Protein AF-A0A8I1KID4-F1 (afdb_monomer)

Nearest PDB structures (foldseek):
  8xxn-assembly1_3B  TM=3.787E-01  e=8.425E-01  Homo sapiens
  8cyk-assembly1_B  TM=3.637E-01  e=1.267E+00  synthetic construct
  8chv-assembly1_A  TM=2.958E-01  e=1.195E+00  Homo sapiens

Radius of gyration: 13.22 Å; Cα contacts (8 Å, |Δi|>4): 185; chains: 1; bounding box: 34×27×36 Å

pLDDT: mean 87.04, std 12.7, range [36.31, 97.94]

Mean predicted aligned error: 5.38 Å

Sequence (106 aa):
MTESLWSFTQQVIDEIKALGVQIPKIEKHEDIDPEGSDFLFGVVTPELILSEGDYMVIQHEQGLFSYEFGTRACFGGDPTYGGEPFFEPTQAKAKQLALAFSEFFT

Foldseek 3Di:
DDDDADPLVVLLVVLLVVVVQDQPDKDGFDPVDPFGKIWGFLDWPVVDPVTWGKTWIWTDDPQWIKIWIWTDDPDDDTDTDDIDPTDHRDSVVSNVSSVVSVVVND

Solvent-accessible surface area (backbone atoms only — not comparable to full-atom values): 6028 Å² total; per-residue (Å²): 134,84,83,62,61,56,76,56,57,52,48,22,52,52,38,23,48,73,72,71,53,77,68,82,44,76,47,62,34,53,95,90,41,88,61,39,46,33,34,43,23,56,42,70,46,88,92,42,96,84,51,29,32,36,30,41,37,41,34,40,57,98,87,26,32,30,38,33,31,34,38,42,56,95,67,82,69,62,58,68,50,79,65,48,79,68,42,73,89,40,73,72,50,23,46,50,51,21,48,51,51,47,70,74,63,108

Secondary structure (DSSP, 8-state):
------HHHHHHHHHHHHTT----EEEPPPTT-TTPPEEEES---TT-TT--EEEEEEEEETTEEEEEEEEE-SSS---EEEEEEEE---HHHHHHHHHHHHHHH-

Organism: NCBI:txid86102

Structure (mmCIF, N/CA/C/O backbone):
data_AF-A0A8I1KID4-F1
#
_entry.id   AF-A0A8I1KID4-F1
#
loop_
_atom_site.group_PDB
_atom_site.id
_atom_site.type_symbol
_atom_site.label_atom_id
_atom_site.label_alt_id
_atom_site.label_comp_id
_atom_site.label_asym_id
_atom_site.label_entity_id
_atom_site.label_seq_id
_atom_site.pdbx_PDB_ins_code
_atom_site.Cartn_x
_atom_site.Cartn_y
_atom_site.Cartn_z
_atom_site.occupancy
_atom_site.B_iso_or_equiv
_atom_site.auth_seq_id
_atom_site.auth_comp_id
_atom_site.auth_asym_id
_atom_site.auth_atom_id
_atom_site.pdbx_PDB_model_num
ATOM 1 N N . MET A 1 1 ? 18.147 13.530 6.709 1.00 36.31 1 MET A N 1
ATOM 2 C CA . MET A 1 1 ? 18.156 12.059 6.647 1.00 36.31 1 MET A CA 1
ATOM 3 C C . MET A 1 1 ? 16.835 11.694 6.013 1.00 36.31 1 MET A C 1
ATOM 5 O O . MET A 1 1 ? 15.807 11.891 6.641 1.00 36.31 1 MET A O 1
ATOM 9 N N . THR A 1 2 ? 16.859 11.454 4.706 1.00 41.34 2 THR A N 1
ATOM 10 C CA . THR A 1 2 ? 15.675 11.231 3.870 1.00 41.34 2 THR A CA 1
ATOM 11 C C . THR A 1 2 ? 15.079 9.884 4.225 1.00 41.34 2 THR A C 1
ATOM 13 O O . THR A 1 2 ? 15.691 8.862 3.966 1.00 41.34 2 THR A O 1
ATOM 16 N N . GLU A 1 3 ? 13.922 9.921 4.867 1.00 56.19 3 GLU A N 1
ATOM 17 C CA . GLU A 1 3 ? 13.105 8.763 5.197 1.00 56.19 3 GLU A CA 1
ATOM 18 C C . GLU A 1 3 ? 12.632 8.116 3.889 1.00 56.19 3 GLU A C 1
ATOM 20 O O . GLU A 1 3 ? 11.815 8.720 3.193 1.00 56.19 3 GLU A O 1
ATOM 25 N N . SER A 1 4 ? 13.168 6.964 3.485 1.00 74.94 4 SER A N 1
ATOM 26 C CA . SER A 1 4 ? 12.807 6.396 2.182 1.00 74.94 4 SER A CA 1
ATOM 27 C C . SER A 1 4 ? 11.722 5.345 2.326 1.00 74.94 4 SER A C 1
ATOM 29 O O . SER A 1 4 ? 11.986 4.233 2.747 1.00 74.94 4 SER A O 1
ATOM 31 N N . LEU A 1 5 ? 10.502 5.696 1.928 1.00 90.25 5 LEU A N 1
ATOM 32 C CA . LEU A 1 5 ? 9.614 4.719 1.303 1.00 90.25 5 LEU A CA 1
ATOM 33 C C . LEU A 1 5 ? 10.210 4.322 -0.046 1.00 90.25 5 LEU A C 1
ATOM 35 O O . LEU A 1 5 ? 10.969 5.097 -0.649 1.00 90.25 5 LEU A O 1
ATOM 39 N N . TRP A 1 6 ? 9.818 3.167 -0.572 1.00 92.12 6 TRP A N 1
ATOM 40 C CA . TRP A 1 6 ? 10.132 2.871 -1.959 1.00 92.12 6 TRP A CA 1
ATOM 41 C C . TRP A 1 6 ? 9.497 3.929 -2.866 1.00 92.12 6 TRP A C 1
ATOM 43 O O . TRP A 1 6 ? 8.373 4.393 -2.650 1.00 92.12 6 TRP A O 1
ATOM 53 N N . SER A 1 7 ? 10.212 4.311 -3.924 1.00 92.31 7 SER A N 1
ATOM 54 C CA . SER A 1 7 ? 9.727 5.313 -4.882 1.00 92.31 7 SER A CA 1
ATOM 55 C C . SER A 1 7 ? 8.395 4.908 -5.521 1.00 92.31 7 SER A C 1
ATOM 57 O O . SER A 1 7 ? 7.582 5.767 -5.864 1.00 92.31 7 SER A O 1
ATOM 59 N N . PHE A 1 8 ? 8.154 3.603 -5.662 1.00 95.00 8 PHE A N 1
ATOM 60 C CA . PHE A 1 8 ? 6.884 3.066 -6.122 1.00 95.00 8 PHE A CA 1
ATOM 61 C C . PHE A 1 8 ? 5.780 3.172 -5.059 1.00 95.00 8 PHE A C 1
ATOM 63 O O . PHE A 1 8 ? 4.684 3.628 -5.379 1.00 95.00 8 PHE A O 1
ATOM 70 N N . THR A 1 9 ? 6.072 2.866 -3.789 1.00 95.62 9 THR A N 1
ATOM 71 C CA . THR A 1 9 ? 5.132 3.065 -2.672 1.00 95.62 9 THR A CA 1
ATOM 72 C C . THR A 1 9 ? 4.637 4.509 -2.609 1.00 95.62 9 THR A C 1
ATOM 74 O O . THR A 1 9 ? 3.441 4.749 -2.450 1.00 95.62 9 THR A O 1
ATOM 77 N N . GLN A 1 10 ? 5.526 5.487 -2.816 1.00 95.44 10 GLN A N 1
ATOM 78 C CA . GLN A 1 10 ? 5.135 6.898 -2.849 1.00 95.44 10 GLN A CA 1
ATOM 79 C C . GLN A 1 10 ? 4.130 7.205 -3.972 1.00 95.44 10 GLN A C 1
ATOM 81 O O . GLN A 1 10 ? 3.154 7.914 -3.737 1.00 95.44 10 GLN A O 1
ATOM 86 N N . GLN A 1 11 ? 4.319 6.631 -5.165 1.00 96.50 11 GLN A N 1
ATOM 87 C CA . GLN A 1 11 ? 3.376 6.792 -6.280 1.00 96.50 11 GLN A CA 1
ATOM 88 C C . GLN A 1 11 ? 2.006 6.185 -5.959 1.00 96.50 11 GLN A C 1
ATOM 90 O O . GLN A 1 11 ? 0.982 6.786 -6.276 1.00 96.50 11 GLN A O 1
ATOM 95 N N . VAL A 1 12 ? 1.977 5.021 -5.303 1.00 97.19 12 VAL A N 1
ATOM 96 C CA . VAL A 1 12 ? 0.726 4.391 -4.850 1.00 97.19 12 VAL A CA 1
ATOM 97 C C . VAL A 1 12 ? 0.007 5.288 -3.840 1.00 97.19 12 VAL A C 1
ATOM 99 O O . VAL A 1 12 ? -1.187 5.534 -3.986 1.00 97.19 12 VAL A O 1
ATOM 102 N N . ILE A 1 13 ? 0.727 5.839 -2.856 1.00 96.62 13 ILE A N 1
ATOM 103 C CA . ILE A 1 13 ? 0.161 6.761 -1.857 1.00 96.62 13 ILE A CA 1
ATOM 104 C C . ILE A 1 13 ? -0.450 7.998 -2.521 1.00 96.62 13 ILE A C 1
ATOM 106 O O . ILE A 1 13 ? -1.528 8.441 -2.119 1.00 96.62 13 ILE A O 1
ATOM 110 N N . ASP A 1 14 ? 0.227 8.570 -3.514 1.00 96.44 14 ASP A N 1
ATOM 111 C CA . ASP A 1 14 ? -0.261 9.759 -4.213 1.00 96.44 14 ASP A CA 1
ATOM 112 C C . ASP A 1 14 ? -1.560 9.464 -4.983 1.00 96.44 14 ASP A C 1
ATOM 114 O O . ASP A 1 14 ? -2.493 10.269 -4.944 1.00 96.44 14 ASP A O 1
ATOM 118 N N . GLU A 1 15 ? -1.670 8.284 -5.601 1.00 97.94 15 GLU A N 1
ATOM 119 C CA . GLU A 1 15 ? -2.900 7.832 -6.263 1.00 97.94 15 GLU A CA 1
ATOM 120 C C . GLU A 1 15 ? -4.024 7.520 -5.253 1.00 97.94 15 GLU A C 1
ATOM 122 O O . GLU A 1 15 ? -5.166 7.919 -5.478 1.00 97.94 15 GLU A O 1
ATOM 127 N N . ILE A 1 16 ? -3.729 6.910 -4.094 1.00 96.81 16 ILE A N 1
ATOM 128 C CA . ILE A 1 16 ? -4.724 6.695 -3.017 1.00 96.81 16 ILE A CA 1
ATOM 129 C C . ILE A 1 16 ? -5.285 8.039 -2.531 1.00 96.81 16 ILE A C 1
ATOM 131 O O . ILE A 1 16 ? -6.499 8.212 -2.400 1.00 96.81 16 ILE A O 1
ATOM 135 N N . LYS A 1 17 ? -4.409 9.030 -2.322 1.00 95.19 17 LYS A N 1
ATOM 136 C CA . LYS A 1 17 ? -4.822 10.392 -1.951 1.00 95.19 17 LYS A CA 1
ATOM 137 C C . LYS A 1 17 ? -5.657 11.053 -3.044 1.00 95.19 17 LYS A C 1
ATOM 139 O O . LYS A 1 17 ? -6.608 11.763 -2.722 1.00 95.19 17 LYS A O 1
ATOM 144 N N . ALA A 1 18 ? -5.334 10.822 -4.317 1.00 96.44 18 ALA A N 1
ATOM 145 C CA . ALA A 1 18 ? -6.115 11.332 -5.442 1.00 96.44 18 ALA A CA 1
ATOM 146 C C . ALA A 1 18 ? -7.533 10.731 -5.501 1.00 96.44 18 ALA A C 1
ATOM 148 O O . ALA A 1 18 ? -8.457 11.408 -5.953 1.00 96.44 18 ALA A O 1
ATOM 149 N N . LEU A 1 19 ? -7.725 9.508 -4.989 1.00 95.56 19 LEU A N 1
ATOM 150 C CA . LEU A 1 19 ? -9.043 8.887 -4.801 1.00 95.56 19 LEU A CA 1
ATOM 151 C C . LEU A 1 19 ? -9.808 9.427 -3.578 1.00 95.56 19 LEU A C 1
ATOM 153 O O . LEU A 1 19 ? -10.973 9.087 -3.387 1.00 95.56 19 LEU A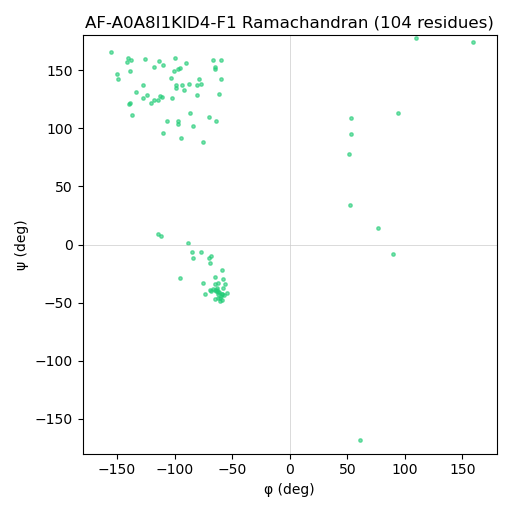 O 1
ATOM 157 N N . GLY A 1 20 ? -9.188 10.278 -2.755 1.00 94.50 20 GLY A N 1
ATOM 158 C CA . GLY A 1 20 ? -9.795 10.807 -1.532 1.00 94.50 20 GLY A CA 1
ATOM 159 C C . GLY A 1 20 ? -9.825 9.811 -0.370 1.00 94.50 20 GLY A C 1
ATOM 160 O O . GLY A 1 20 ? -10.526 10.049 0.612 1.00 94.50 20 GLY A O 1
ATOM 161 N N . VAL A 1 21 ? -9.068 8.715 -0.463 1.00 94.31 21 VAL A N 1
ATOM 162 C CA . VAL A 1 21 ? -8.969 7.695 0.586 1.00 94.31 21 VAL A CA 1
ATOM 163 C C . VAL A 1 21 ? -7.873 8.079 1.580 1.00 94.31 21 VAL A C 1
ATOM 165 O O . VAL A 1 21 ? -6.792 8.541 1.205 1.00 94.31 21 VAL A O 1
ATOM 168 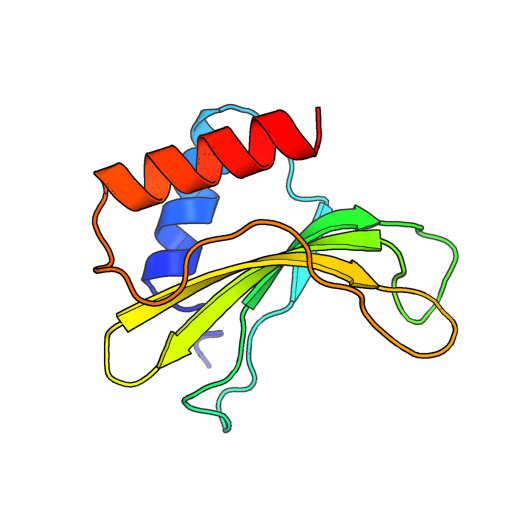N N . GLN A 1 22 ? -8.149 7.896 2.872 1.00 91.69 22 GLN A N 1
ATOM 169 C CA . GLN A 1 22 ? -7.188 8.160 3.938 1.00 91.69 22 GLN A CA 1
ATOM 170 C C . GLN A 1 22 ? -6.398 6.892 4.277 1.00 91.69 22 GLN A C 1
ATOM 172 O O . GLN A 1 22 ? -6.982 5.840 4.507 1.00 91.69 22 GLN A O 1
ATOM 177 N N . ILE A 1 23 ? -5.073 7.019 4.381 1.00 93.00 23 ILE A N 1
ATOM 178 C CA . ILE A 1 23 ? -4.195 5.972 4.918 1.00 93.00 23 ILE A CA 1
ATOM 179 C C . ILE A 1 23 ? -3.928 6.307 6.394 1.00 93.00 23 ILE A C 1
ATOM 181 O O . ILE A 1 23 ? -3.171 7.246 6.662 1.00 93.00 23 ILE A O 1
ATOM 185 N N . PRO A 1 24 ? -4.563 5.628 7.366 1.00 90.81 24 PRO A N 1
ATOM 186 C CA . PRO A 1 24 ? -4.410 5.943 8.788 1.00 90.81 24 PRO A CA 1
ATOM 187 C C . PRO A 1 24 ? -2.986 5.771 9.320 1.00 90.81 24 PRO A C 1
ATOM 189 O O . PRO A 1 24 ? -2.582 6.517 10.214 1.00 90.81 24 PRO A O 1
ATOM 192 N N . LYS A 1 25 ? -2.219 4.810 8.792 1.00 90.25 25 LYS A N 1
ATOM 193 C CA . LYS A 1 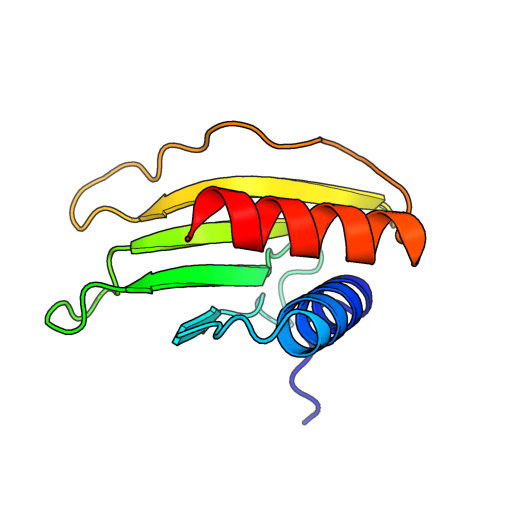25 ? -0.838 4.567 9.221 1.00 90.25 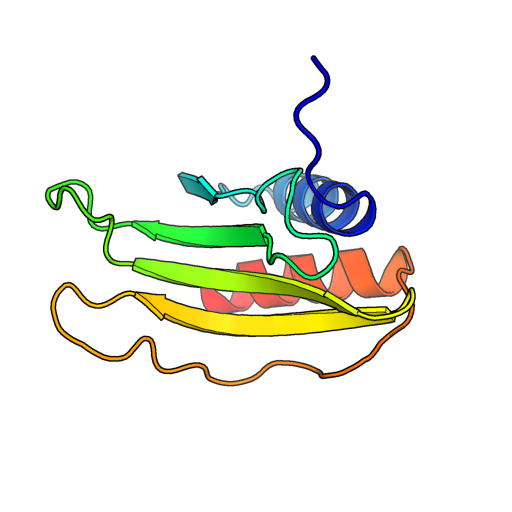25 LYS A CA 1
ATOM 194 C C . LYS A 1 25 ? 0.009 4.029 8.073 1.00 90.25 25 LYS A C 1
ATOM 196 O O . LYS A 1 25 ? -0.453 3.225 7.273 1.00 90.25 25 LYS A O 1
ATOM 201 N N . ILE A 1 26 ? 1.263 4.465 8.029 1.00 91.88 26 ILE A N 1
ATOM 202 C CA . ILE A 1 26 ? 2.286 3.950 7.119 1.00 91.88 26 ILE A CA 1
ATOM 203 C C . ILE A 1 26 ? 3.460 3.478 7.971 1.00 91.88 26 ILE A C 1
ATOM 205 O O . ILE A 1 26 ? 3.946 4.233 8.817 1.00 91.88 26 ILE A O 1
ATOM 209 N N . GLU A 1 27 ? 3.910 2.249 7.751 1.00 90.62 27 GLU A N 1
ATOM 210 C CA . GLU A 1 27 ? 5.186 1.757 8.268 1.00 90.62 27 GLU A CA 1
ATOM 211 C C . GLU A 1 27 ? 6.129 1.565 7.086 1.00 90.62 27 GLU A C 1
ATOM 213 O O . GLU A 1 27 ? 5.775 0.934 6.098 1.00 90.62 27 GLU A O 1
ATOM 218 N N . LYS A 1 28 ? 7.310 2.164 7.165 1.00 90.44 28 LYS A N 1
ATOM 219 C CA . LYS A 1 28 ? 8.334 2.076 6.123 1.00 90.44 28 LYS A CA 1
ATOM 220 C C . LYS A 1 28 ? 9.259 0.894 6.384 1.00 90.44 28 LYS A C 1
ATOM 222 O O . LYS A 1 28 ? 9.430 0.502 7.542 1.00 90.44 28 LYS A O 1
ATOM 227 N N . HIS A 1 29 ? 9.898 0.406 5.330 1.00 90.12 29 HIS A N 1
ATOM 228 C CA . HIS A 1 29 ? 11.038 -0.491 5.466 1.00 90.12 29 HIS A CA 1
ATOM 229 C C . HIS A 1 29 ? 12.193 0.162 6.247 1.00 90.12 29 HIS A C 1
ATOM 231 O O . HIS A 1 29 ? 12.281 1.389 6.375 1.00 90.12 29 HIS A O 1
ATOM 237 N N . GLU A 1 30 ? 13.082 -0.665 6.800 1.00 85.44 30 GLU A N 1
ATOM 238 C CA . GLU A 1 30 ? 14.303 -0.180 7.439 1.00 85.44 30 GLU A CA 1
ATOM 239 C C . GLU A 1 30 ? 15.373 0.124 6.382 1.00 85.44 30 GLU A C 1
ATOM 241 O O . GLU A 1 30 ? 15.609 -0.683 5.493 1.00 85.44 30 GLU A O 1
ATOM 246 N N . ASP A 1 31 ? 16.093 1.244 6.516 1.00 80.12 31 ASP A N 1
ATOM 247 C CA . ASP A 1 31 ? 17.145 1.645 5.559 1.00 80.12 31 ASP A CA 1
ATOM 248 C C . ASP A 1 31 ? 18.274 0.599 5.410 1.00 80.12 31 ASP A C 1
ATOM 250 O O . ASP A 1 31 ? 19.030 0.612 4.438 1.00 80.12 31 ASP A O 1
ATOM 254 N N . ILE A 1 32 ? 18.434 -0.275 6.409 1.00 80.94 32 ILE A N 1
ATOM 255 C CA . ILE A 1 32 ? 19.433 -1.351 6.420 1.00 80.94 32 ILE A CA 1
ATOM 256 C C . ILE A 1 32 ? 18.965 -2.610 5.685 1.00 80.94 32 ILE A C 1
ATOM 258 O O . ILE A 1 32 ? 19.784 -3.501 5.452 1.00 80.94 32 ILE A O 1
ATOM 262 N N . ASP A 1 33 ? 17.679 -2.683 5.345 1.00 79.69 33 ASP A N 1
ATOM 263 C CA . ASP A 1 33 ? 17.045 -3.827 4.710 1.00 79.69 33 ASP A CA 1
ATOM 264 C C . ASP A 1 33 ? 16.667 -3.485 3.256 1.00 79.69 33 ASP A C 1
ATOM 266 O O . ASP A 1 33 ? 15.617 -2.889 3.000 1.00 79.69 33 ASP A O 1
ATOM 270 N N . PRO A 1 34 ? 17.517 -3.845 2.275 1.00 75.00 34 PRO A N 1
ATOM 271 C CA . PRO A 1 34 ? 17.274 -3.547 0.864 1.00 75.00 34 PRO A CA 1
ATOM 272 C C . PRO A 1 34 ? 16.096 -4.333 0.261 1.00 75.00 34 PRO A C 1
ATOM 274 O O . PRO A 1 34 ? 15.699 -4.040 -0.869 1.00 75.00 34 PRO A O 1
ATOM 277 N N . GLU A 1 35 ? 15.566 -5.315 0.993 1.00 79.56 35 GLU A N 1
ATOM 278 C CA . GLU A 1 35 ? 14.399 -6.133 0.633 1.00 79.56 35 GLU A CA 1
ATOM 279 C C . GLU A 1 35 ? 13.223 -5.878 1.593 1.00 79.56 35 GLU A C 1
ATOM 281 O O . GLU A 1 35 ? 12.194 -6.559 1.557 1.00 79.56 35 GLU A O 1
ATOM 286 N N . GLY A 1 36 ? 13.356 -4.861 2.449 1.00 85.56 36 GLY A N 1
ATOM 287 C CA . GLY A 1 36 ? 12.348 -4.511 3.427 1.00 85.56 36 GLY A CA 1
ATOM 288 C C . GLY A 1 36 ? 11.050 -4.044 2.768 1.00 85.56 36 GLY A C 1
ATOM 289 O O . GLY A 1 36 ? 11.015 -3.514 1.653 1.00 85.56 36 GLY A O 1
ATOM 290 N N . SER A 1 37 ? 9.947 -4.250 3.479 1.00 91.56 37 SER A N 1
ATOM 291 C CA . SER A 1 37 ? 8.606 -3.961 2.973 1.00 91.56 37 SER A CA 1
ATOM 292 C C . SER A 1 37 ? 8.034 -2.671 3.557 1.00 91.56 37 SER A C 1
ATOM 294 O O . SER A 1 37 ? 8.216 -2.384 4.740 1.00 91.56 37 SER A O 1
ATOM 296 N N . ASP A 1 38 ? 7.291 -1.927 2.740 1.00 93.81 38 ASP A N 1
ATOM 297 C CA . ASP A 1 38 ? 6.455 -0.822 3.203 1.00 93.81 38 ASP A CA 1
ATOM 298 C C . ASP A 1 38 ? 5.031 -1.325 3.465 1.00 93.81 38 ASP A C 1
ATOM 300 O O . ASP A 1 38 ? 4.460 -2.051 2.654 1.00 93.81 38 ASP A O 1
ATOM 304 N N . PHE A 1 39 ? 4.421 -0.899 4.565 1.00 93.19 39 PHE A N 1
ATOM 305 C CA . PHE A 1 39 ? 3.061 -1.251 4.958 1.00 93.19 39 PHE A CA 1
ATOM 306 C C . PHE A 1 39 ? 2.178 -0.007 4.941 1.00 93.19 39 PHE A C 1
ATOM 308 O O . PHE A 1 39 ? 2.449 0.984 5.625 1.00 93.19 39 PHE A O 1
ATOM 315 N N . LEU A 1 40 ? 1.081 -0.073 4.195 1.00 94.25 40 LEU A N 1
ATOM 316 C CA . LEU A 1 40 ? 0.025 0.932 4.166 1.00 94.25 40 LEU A CA 1
ATOM 317 C C . LEU A 1 40 ? -1.185 0.354 4.903 1.00 94.25 40 LEU A C 1
ATOM 319 O O . LEU A 1 40 ? -1.863 -0.528 4.385 1.00 94.25 40 LEU A O 1
ATOM 323 N N . PHE A 1 41 ? -1.461 0.819 6.118 1.00 92.81 41 PHE A N 1
ATOM 324 C CA . PHE A 1 41 ? -2.611 0.352 6.893 1.00 92.81 41 PHE A CA 1
ATOM 325 C C . PHE A 1 41 ? -3.872 1.057 6.414 1.00 92.81 41 PHE A C 1
ATOM 327 O O . PHE A 1 41 ? -3.893 2.287 6.357 1.00 92.81 41 PHE A O 1
ATOM 334 N N . GLY A 1 42 ? -4.914 0.287 6.110 1.00 90.81 42 GLY A N 1
ATOM 335 C CA . GLY A 1 42 ? -6.253 0.803 5.826 1.00 90.81 42 GLY A CA 1
ATOM 336 C C . GLY A 1 42 ? -7.161 0.800 7.054 1.00 90.81 42 GLY A C 1
ATOM 337 O O . GLY A 1 42 ? -7.996 1.689 7.204 1.00 90.81 42 GLY A O 1
ATOM 338 N N . VAL A 1 43 ? -6.932 -0.127 7.987 1.00 88.00 43 VAL A N 1
ATOM 339 C CA . VAL A 1 43 ? -7.608 -0.184 9.291 1.00 88.00 43 VAL A CA 1
ATOM 340 C C . VAL A 1 43 ? -6.548 -0.267 10.380 1.00 88.00 43 VAL A C 1
ATOM 342 O O . VAL A 1 43 ? -5.571 -0.994 10.239 1.00 88.00 43 VAL A O 1
ATOM 345 N N . VAL A 1 44 ? -6.727 0.477 11.471 1.00 86.25 44 VAL A N 1
ATOM 346 C CA . VAL A 1 44 ? -5.855 0.409 12.652 1.00 86.25 44 VAL A CA 1
ATOM 347 C C . VAL A 1 44 ? -6.733 0.329 13.890 1.00 86.25 44 VAL A C 1
ATOM 349 O O . VAL A 1 44 ? -7.629 1.158 14.047 1.00 86.25 44 VAL A O 1
ATOM 352 N N . THR A 1 45 ? -6.451 -0.615 14.787 1.00 78.56 45 THR A N 1
ATOM 353 C CA . THR A 1 45 ? -7.054 -0.676 16.124 1.00 78.56 45 THR A CA 1
ATOM 354 C C . THR A 1 45 ? -6.260 0.249 17.057 1.00 78.56 45 THR A C 1
ATOM 356 O O . THR A 1 45 ? -5.168 -0.122 17.497 1.00 78.56 45 THR A O 1
ATOM 359 N N . PRO A 1 46 ? -6.754 1.465 17.378 1.00 59.66 46 PRO A N 1
ATOM 360 C CA . PRO A 1 46 ? -5.939 2.519 17.997 1.00 59.66 46 PRO A CA 1
ATOM 361 C C . PRO A 1 46 ? -5.516 2.221 19.442 1.00 59.66 46 PRO A C 1
ATOM 363 O O . PRO A 1 46 ? -4.632 2.883 19.978 1.00 59.66 46 PRO A O 1
ATOM 366 N N . GLU A 1 47 ? -6.161 1.250 20.089 1.00 62.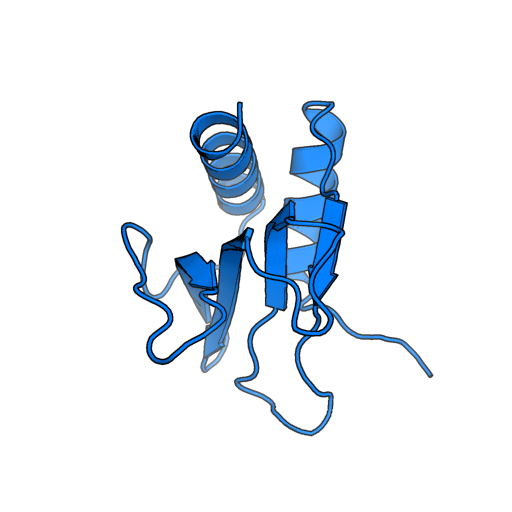72 47 GLU A N 1
ATOM 367 C CA . GLU A 1 47 ? -5.979 0.942 21.511 1.00 62.72 47 GLU A CA 1
ATOM 368 C C . GLU A 1 47 ? -4.789 0.007 21.791 1.00 62.72 47 GLU A C 1
ATOM 370 O O . GLU A 1 47 ? -4.445 -0.223 22.951 1.00 62.72 47 GLU A O 1
ATOM 375 N N . LEU A 1 48 ? -4.133 -0.527 20.751 1.00 60.00 48 LEU A N 1
ATOM 376 C CA . LEU A 1 48 ? -3.099 -1.552 20.896 1.00 60.00 48 LEU A CA 1
ATOM 377 C C . LEU A 1 48 ? -1.709 -1.047 20.501 1.00 60.00 48 LEU A C 1
ATOM 379 O O . LEU A 1 48 ? -1.479 -0.558 19.397 1.00 60.00 48 LEU A O 1
ATOM 383 N N . ILE A 1 49 ? -0.752 -1.248 21.413 1.00 56.69 49 ILE A N 1
ATOM 384 C CA . ILE A 1 49 ? 0.651 -0.803 21.307 1.00 56.69 49 ILE A CA 1
ATOM 385 C C . ILE A 1 49 ? 1.334 -1.332 20.034 1.00 56.69 49 ILE A C 1
ATOM 387 O O . ILE A 1 49 ? 2.154 -0.635 19.444 1.00 56.69 49 ILE A O 1
ATOM 391 N N . LEU A 1 50 ? 0.979 -2.542 19.591 1.00 61.28 50 LEU A N 1
ATOM 392 C CA . LEU A 1 50 ? 1.564 -3.188 18.411 1.00 61.28 50 LEU A CA 1
ATOM 393 C C . LEU A 1 50 ? 0.848 -2.844 17.097 1.00 61.28 50 LEU A C 1
ATOM 395 O O . LEU A 1 50 ? 1.276 -3.319 16.052 1.00 61.28 50 LEU A O 1
ATOM 399 N N . SER A 1 51 ? -0.188 -1.992 17.144 1.00 60.16 51 SER A N 1
ATOM 400 C CA . SER A 1 51 ? -1.007 -1.610 15.986 1.00 60.16 51 SER A CA 1
ATOM 401 C C . SER A 1 51 ? -1.527 -2.831 15.229 1.00 60.16 51 SER A C 1
ATOM 403 O O . SER A 1 51 ? -1.004 -3.203 14.182 1.00 60.16 51 SER A O 1
ATOM 405 N N . GLU A 1 52 ? -2.562 -3.462 15.777 1.00 79.31 52 GLU A N 1
ATOM 406 C CA . GLU A 1 52 ? -3.351 -4.395 14.979 1.00 79.31 52 GLU A CA 1
ATOM 407 C C . GLU A 1 52 ? -4.056 -3.653 13.854 1.00 79.31 52 GLU A C 1
ATOM 409 O O . GLU A 1 52 ? -4.429 -2.481 14.001 1.00 79.31 52 GLU A O 1
ATOM 414 N N . GLY A 1 53 ? -4.284 -4.357 12.757 1.00 87.62 53 GLY A N 1
ATOM 415 C CA . GLY A 1 53 ? -5.051 -3.805 11.663 1.00 87.62 53 GLY A CA 1
ATOM 416 C C . GLY A 1 53 ? -4.792 -4.495 10.346 1.00 87.62 53 GLY A C 1
ATOM 417 O O . GLY A 1 53 ? -3.913 -5.349 10.223 1.00 87.62 53 GLY A O 1
ATOM 418 N N . ASP A 1 54 ? -5.568 -4.075 9.364 1.00 91.56 54 ASP A N 1
ATOM 419 C CA . ASP A 1 54 ? -5.476 -4.578 8.010 1.00 91.56 54 ASP A CA 1
ATOM 420 C C . ASP A 1 54 ? -4.660 -3.602 7.161 1.00 91.56 54 ASP A C 1
ATOM 422 O O . ASP A 1 54 ? -4.829 -2.375 7.226 1.00 91.56 54 ASP A O 1
ATOM 426 N N . TYR A 1 55 ? -3.747 -4.157 6.376 1.00 93.50 55 TYR A N 1
ATOM 427 C CA . TYR A 1 55 ? -2.776 -3.403 5.602 1.00 93.50 55 TYR A CA 1
ATOM 428 C C . TYR A 1 55 ? -2.608 -3.970 4.198 1.00 93.50 55 TYR A C 1
ATOM 430 O O . TYR A 1 55 ? -2.892 -5.134 3.925 1.00 93.50 55 TYR A O 1
ATOM 438 N N . MET A 1 56 ? -2.099 -3.125 3.311 1.00 95.88 56 MET A N 1
ATOM 439 C CA . MET A 1 56 ? -1.454 -3.527 2.072 1.00 95.88 56 MET A CA 1
ATOM 440 C C . MET A 1 56 ? 0.055 -3.411 2.270 1.00 95.88 56 MET A C 1
ATOM 442 O O . MET A 1 56 ? 0.544 -2.353 2.666 1.00 95.88 56 MET A O 1
ATOM 446 N N . VAL A 1 57 ? 0.789 -4.483 2.006 1.00 94.81 57 VAL A N 1
ATOM 447 C CA . VAL A 1 57 ? 2.251 -4.492 2.020 1.00 94.81 57 VAL A CA 1
ATOM 448 C C . VAL A 1 57 ? 2.766 -4.368 0.591 1.00 94.81 57 VAL A C 1
ATOM 450 O O . VAL A 1 57 ? 2.210 -4.982 -0.316 1.00 94.81 57 VAL A O 1
ATOM 453 N N . ILE A 1 58 ? 3.799 -3.556 0.385 1.00 95.25 58 ILE A N 1
ATOM 454 C CA . ILE A 1 58 ? 4.528 -3.420 -0.876 1.00 95.25 58 ILE A CA 1
ATOM 455 C C . ILE A 1 58 ? 5.980 -3.792 -0.603 1.00 95.25 58 ILE A C 1
ATOM 457 O O . ILE A 1 58 ? 6.638 -3.172 0.235 1.00 95.25 58 ILE A O 1
ATOM 461 N N . GLN A 1 59 ? 6.480 -4.794 -1.316 1.00 93.69 59 GLN A N 1
ATOM 462 C CA . GLN A 1 59 ? 7.853 -5.276 -1.169 1.00 93.69 59 GLN A CA 1
ATOM 463 C C . GLN A 1 59 ? 8.642 -4.994 -2.438 1.00 93.69 59 GLN A C 1
ATOM 465 O O . GLN A 1 59 ? 8.065 -4.831 -3.516 1.00 93.69 59 GLN A O 1
ATOM 470 N N . HIS A 1 60 ? 9.961 -4.945 -2.300 1.00 91.81 60 HIS A N 1
ATOM 471 C CA . HIS A 1 60 ? 10.883 -4.735 -3.401 1.00 91.81 60 HIS A CA 1
ATOM 472 C C . HIS A 1 60 ? 11.938 -5.839 -3.402 1.00 91.81 60 HIS A C 1
ATOM 474 O O . HIS A 1 60 ? 12.634 -6.038 -2.410 1.00 91.81 60 HIS A O 1
ATOM 480 N N . GLU A 1 61 ? 12.088 -6.522 -4.533 1.00 90.25 61 GLU A N 1
ATOM 481 C CA . GLU A 1 61 ? 13.100 -7.556 -4.722 1.00 90.25 61 GLU A CA 1
ATOM 482 C C . GLU A 1 61 ? 13.700 -7.419 -6.125 1.00 90.25 61 GLU A C 1
ATOM 484 O O . GLU A 1 61 ? 13.000 -7.479 -7.136 1.00 90.25 61 GLU A O 1
ATOM 489 N N . GLN A 1 62 ? 15.019 -7.214 -6.195 1.00 87.56 62 GLN A N 1
ATOM 490 C CA . GLN A 1 62 ? 15.789 -7.176 -7.450 1.00 87.56 62 GLN A CA 1
ATOM 491 C C . GLN A 1 62 ? 15.239 -6.213 -8.530 1.00 87.56 62 GLN A C 1
ATOM 493 O O . GLN A 1 62 ? 15.366 -6.475 -9.726 1.00 87.56 62 GLN A O 1
ATOM 498 N N . GLY A 1 63 ? 14.662 -5.072 -8.131 1.00 86.31 63 GLY A N 1
ATOM 499 C CA . GLY A 1 63 ? 14.101 -4.069 -9.049 1.00 86.31 63 GLY A CA 1
ATOM 500 C C . GLY A 1 63 ? 12.624 -4.278 -9.391 1.00 86.31 63 GLY A C 1
ATOM 501 O O . GLY A 1 63 ? 12.016 -3.402 -10.007 1.00 86.31 63 GLY A O 1
ATOM 502 N N . LEU A 1 64 ? 12.045 -5.403 -8.972 1.00 93.75 64 LEU A N 1
ATOM 503 C CA . LEU A 1 64 ? 10.624 -5.703 -9.093 1.00 93.75 64 LEU A CA 1
ATOM 504 C C . LEU A 1 64 ? 9.915 -5.434 -7.771 1.00 93.75 64 LEU A C 1
ATOM 506 O O . LEU A 1 64 ? 10.533 -5.379 -6.707 1.00 93.75 64 LEU A O 1
ATOM 510 N N . PHE A 1 65 ? 8.600 -5.285 -7.856 1.00 95.44 65 PHE A N 1
ATOM 511 C CA . PHE A 1 65 ? 7.745 -5.083 -6.698 1.00 95.44 65 PHE A CA 1
ATOM 512 C C . PHE A 1 65 ? 6.744 -6.223 -6.552 1.00 95.44 65 PHE A C 1
ATOM 514 O O . PHE A 1 65 ? 6.357 -6.855 -7.533 1.00 95.44 65 PHE A O 1
ATOM 521 N N . SER A 1 66 ? 6.307 -6.472 -5.327 1.00 94.88 66 SER A N 1
ATOM 522 C CA . SER A 1 66 ? 5.142 -7.299 -5.019 1.00 94.88 66 SER A CA 1
ATOM 523 C C . SER A 1 66 ? 4.188 -6.502 -4.137 1.00 94.88 66 SER A C 1
ATOM 525 O O . SER A 1 66 ? 4.579 -5.509 -3.514 1.00 94.88 66 SER A O 1
ATOM 527 N N . TYR A 1 67 ? 2.925 -6.916 -4.096 1.00 95.94 67 TYR A N 1
ATOM 528 C CA . TYR A 1 67 ? 2.011 -6.454 -3.062 1.00 95.94 67 TYR A CA 1
ATOM 529 C C . TYR A 1 67 ? 1.151 -7.599 -2.561 1.00 95.94 67 TYR A C 1
ATOM 531 O O . TYR A 1 67 ? 0.799 -8.492 -3.332 1.00 95.94 67 TYR A O 1
ATOM 539 N N . GLU A 1 68 ? 0.773 -7.526 -1.294 1.00 95.94 68 GLU A N 1
ATOM 540 C CA . GLU A 1 68 ? -0.185 -8.428 -0.660 1.00 95.94 68 GLU A CA 1
ATOM 541 C C . GLU A 1 68 ? -1.054 -7.618 0.303 1.00 95.94 68 GLU A C 1
ATOM 543 O O . GLU A 1 68 ? -0.657 -6.542 0.759 1.00 95.94 68 GLU A O 1
ATOM 548 N N . PHE A 1 69 ? -2.243 -8.119 0.621 1.00 94.75 69 PHE A N 1
ATOM 549 C CA . PHE A 1 69 ? -2.976 -7.632 1.783 1.00 94.75 69 PHE A CA 1
ATOM 550 C C . PHE A 1 69 ? -2.715 -8.561 2.956 1.00 94.75 69 PHE A C 1
ATOM 552 O O . PHE A 1 69 ? -2.460 -9.750 2.773 1.00 94.75 69 PHE A O 1
ATOM 559 N N . GLY A 1 70 ? -2.777 -8.027 4.164 1.00 91.88 70 GLY A N 1
ATOM 560 C CA . GLY A 1 70 ? -2.592 -8.822 5.360 1.00 91.88 70 GLY A CA 1
ATOM 561 C C . GLY A 1 70 ? -3.266 -8.201 6.562 1.00 91.88 70 GLY A C 1
ATOM 562 O O . GLY A 1 70 ? -3.659 -7.033 6.557 1.00 91.88 70 GLY A O 1
ATOM 563 N N . THR A 1 71 ? -3.385 -9.012 7.602 1.00 89.6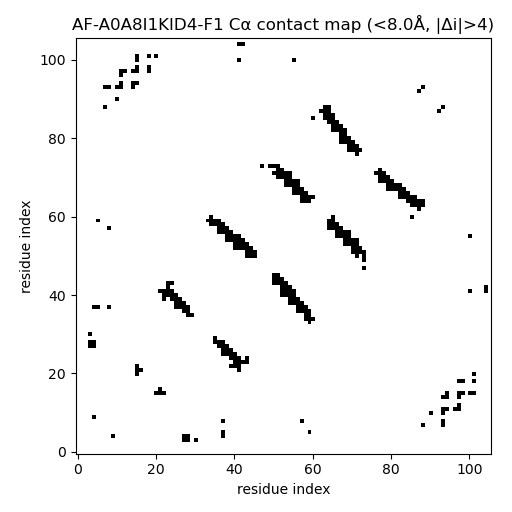2 71 THR A N 1
ATOM 564 C CA . THR A 1 71 ? -3.904 -8.588 8.899 1.00 89.62 71 THR A CA 1
ATOM 565 C C . THR A 1 71 ? -2.813 -8.780 9.934 1.00 89.62 71 THR A C 1
ATOM 567 O O . THR A 1 71 ? -2.309 -9.890 10.100 1.00 89.62 71 THR A O 1
ATOM 570 N N . ARG A 1 72 ? -2.460 -7.718 10.658 1.00 87.00 72 ARG A N 1
ATOM 571 C CA . ARG A 1 72 ? -1.584 -7.819 11.826 1.00 87.00 72 ARG A CA 1
ATOM 572 C C . ARG A 1 72 ? -2.420 -8.120 13.061 1.00 87.00 72 ARG A C 1
ATOM 574 O O . ARG A 1 72 ? -3.205 -7.273 13.490 1.00 87.00 72 ARG A O 1
ATOM 581 N N . ALA A 1 73 ? -2.241 -9.308 13.633 1.00 75.81 73 ALA A N 1
ATOM 582 C CA . ALA A 1 73 ? -2.905 -9.726 14.869 1.00 75.81 73 ALA A CA 1
ATOM 583 C C . ALA A 1 73 ? -2.010 -9.479 16.100 1.00 75.81 73 ALA A C 1
ATOM 585 O O . ALA A 1 73 ? -0.784 -9.548 16.014 1.00 75.81 73 ALA A O 1
ATOM 586 N N . CYS A 1 74 ? -2.593 -9.247 17.285 1.00 66.44 74 CYS A N 1
ATOM 587 C CA . CYS A 1 74 ? -1.820 -9.066 18.524 1.00 66.44 74 CYS A CA 1
ATOM 588 C C . CYS A 1 74 ? -1.152 -10.353 19.023 1.00 66.44 74 CYS A C 1
ATOM 590 O O . CYS A 1 74 ? -0.292 -10.289 19.905 1.00 66.44 74 CYS A O 1
ATOM 592 N N . PHE A 1 75 ? -1.511 -11.514 18.468 1.00 64.75 75 PHE A N 1
ATOM 593 C CA . PHE A 1 75 ? -0.873 -12.793 18.753 1.00 64.75 75 PHE A CA 1
ATOM 594 C C . PHE A 1 75 ? -0.649 -13.592 17.462 1.00 64.75 75 PHE A C 1
ATOM 596 O O . PHE A 1 75 ? -1.590 -14.094 16.869 1.00 64.75 75 PHE A O 1
ATOM 603 N N . GLY A 1 76 ? 0.625 -13.744 17.089 1.00 59.66 76 GLY A N 1
ATOM 604 C CA . GLY A 1 76 ? 1.160 -14.804 16.228 1.00 59.66 76 GLY A CA 1
ATOM 605 C C . GLY A 1 76 ? 0.504 -15.031 14.860 1.00 59.66 76 GLY A C 1
ATOM 606 O O . GLY A 1 76 ? -0.524 -15.693 14.762 1.00 59.66 76 GLY A O 1
ATOM 607 N N . GLY A 1 77 ? 1.238 -14.658 13.808 1.00 64.12 77 GLY A N 1
ATOM 608 C CA . GLY A 1 77 ? 0.909 -14.934 12.412 1.00 64.12 77 GLY A CA 1
ATOM 609 C C . GLY A 1 77 ? 0.157 -13.767 11.794 1.00 64.12 77 GLY A C 1
ATOM 610 O O . GLY A 1 77 ? -0.976 -13.503 12.175 1.00 64.12 77 GLY A O 1
ATOM 611 N N . ASP A 1 78 ? 0.793 -13.097 10.836 1.00 76.56 78 ASP A N 1
ATOM 612 C CA . ASP A 1 78 ? 0.141 -12.095 10.001 1.00 76.56 78 ASP A CA 1
ATOM 613 C C . ASP A 1 78 ? -0.312 -12.824 8.728 1.00 76.56 78 ASP A C 1
ATOM 615 O O . ASP A 1 78 ? 0.506 -13.015 7.822 1.00 76.56 78 ASP A O 1
ATOM 619 N N . PRO A 1 79 ? -1.548 -13.363 8.666 1.00 81.19 79 PRO A N 1
ATOM 620 C CA . PRO A 1 79 ? -2.015 -14.003 7.449 1.00 81.19 79 PRO A CA 1
ATOM 621 C C . PRO A 1 79 ? -2.035 -12.969 6.327 1.00 81.19 79 PRO A C 1
ATOM 623 O O . PRO A 1 79 ? -2.617 -11.892 6.482 1.00 81.19 79 PRO A O 1
ATOM 626 N N . THR A 1 80 ? -1.433 -13.321 5.195 1.00 85.00 80 THR A N 1
ATOM 627 C CA . THR A 1 80 ? -1.548 -12.552 3.961 1.00 85.00 80 THR A CA 1
ATOM 628 C C . THR A 1 80 ? -2.555 -13.207 3.024 1.00 85.00 80 THR A C 1
ATOM 630 O O . THR A 1 80 ? -2.793 -14.421 3.060 1.00 85.00 80 THR A O 1
ATOM 633 N N . TYR A 1 81 ? -3.229 -12.389 2.228 1.00 85.44 81 TYR A N 1
ATOM 634 C CA . TYR A 1 81 ? -4.257 -12.818 1.296 1.00 85.44 81 TYR A CA 1
ATOM 635 C C . TYR A 1 81 ? -4.315 -11.885 0.088 1.00 85.44 81 TYR A C 1
ATOM 637 O O . TYR A 1 81 ? -4.111 -10.674 0.176 1.00 85.44 81 TYR A O 1
ATOM 645 N N . GLY A 1 82 ? -4.634 -12.468 -1.069 1.00 87.50 82 GLY A N 1
ATOM 646 C CA . GLY A 1 82 ? -4.588 -11.743 -2.336 1.00 87.50 82 GLY A CA 1
ATOM 647 C C . GLY A 1 82 ? -3.183 -11.227 -2.652 1.00 87.50 82 GLY A C 1
ATOM 648 O O . GLY A 1 82 ? -2.209 -11.614 -2.016 1.00 87.50 82 GLY A O 1
ATOM 649 N N . GLY A 1 83 ? -3.089 -10.358 -3.653 1.00 90.31 83 GLY A N 1
ATOM 650 C CA . GLY A 1 83 ? -1.815 -9.788 -4.070 1.00 90.31 83 GLY A CA 1
ATOM 651 C C . GLY A 1 83 ? -1.312 -10.282 -5.416 1.00 90.31 83 GLY A C 1
ATOM 652 O O . GLY A 1 83 ? -1.928 -11.112 -6.091 1.00 90.31 83 GLY A O 1
ATOM 653 N N . GLU A 1 84 ? -0.179 -9.719 -5.811 1.00 93.62 84 GLU A N 1
ATOM 654 C CA . GLU A 1 84 ? 0.532 -10.048 -7.040 1.00 93.62 84 GLU A CA 1
ATOM 655 C C . GLU A 1 84 ? 2.033 -10.086 -6.740 1.00 93.62 84 GLU A C 1
ATOM 657 O O . GLU A 1 84 ? 2.595 -9.073 -6.303 1.00 93.62 84 GLU A O 1
ATOM 662 N N . PRO A 1 85 ? 2.701 -11.225 -6.984 1.00 92.19 85 PRO A N 1
ATOM 663 C CA . PRO A 1 85 ? 4.147 -11.284 -6.919 1.00 92.19 85 PRO A CA 1
ATOM 664 C C . PRO A 1 85 ? 4.751 -10.686 -8.197 1.00 92.19 85 PRO A C 1
ATOM 666 O O . PRO A 1 85 ? 4.247 -10.932 -9.291 1.00 92.19 85 PRO A O 1
ATOM 669 N N . PHE A 1 86 ? 5.866 -9.969 -8.049 1.00 91.19 86 PHE A N 1
ATOM 670 C CA . PHE A 1 86 ? 6.765 -9.539 -9.126 1.00 91.19 86 PHE A CA 1
ATOM 671 C C . PHE A 1 86 ? 6.106 -8.792 -10.297 1.00 91.19 86 PHE A C 1
ATOM 673 O O . PHE A 1 86 ? 5.698 -9.374 -11.303 1.00 91.19 86 PHE A O 1
ATOM 680 N N . PHE A 1 87 ? 6.117 -7.467 -10.231 1.00 95.81 87 PHE A N 1
ATOM 681 C CA . PHE A 1 87 ? 5.713 -6.591 -11.323 1.00 95.81 87 PHE A CA 1
ATOM 682 C C . PHE A 1 87 ? 6.616 -5.361 -11.430 1.00 95.81 87 PHE A C 1
ATOM 684 O O . PHE A 1 87 ? 7.295 -4.954 -10.487 1.00 95.81 87 PHE A O 1
ATOM 691 N N . GLU A 1 88 ? 6.581 -4.745 -12.608 1.00 95.81 88 GLU A N 1
ATOM 692 C CA . GLU A 1 88 ? 7.296 -3.504 -12.894 1.00 95.81 88 GLU A CA 1
ATOM 693 C C . GLU A 1 88 ? 6.574 -2.286 -12.282 1.00 95.81 88 GLU A C 1
ATOM 695 O O . GLU A 1 88 ? 5.341 -2.170 -12.401 1.00 95.81 88 GLU A O 1
ATOM 700 N N . PRO A 1 89 ? 7.311 -1.328 -11.690 1.00 95.19 89 PRO A N 1
ATOM 701 C CA . PRO A 1 89 ? 6.739 -0.132 -11.081 1.00 95.19 89 PRO A CA 1
ATOM 702 C C . PRO A 1 89 ? 6.291 0.865 -12.158 1.00 95.19 89 PRO A C 1
ATOM 704 O O . PRO A 1 89 ? 7.031 1.753 -12.581 1.00 95.19 89 PRO A O 1
ATOM 707 N N . THR A 1 90 ? 5.050 0.727 -12.620 1.00 96.88 90 THR A N 1
ATOM 708 C CA . THR A 1 90 ? 4.449 1.633 -13.612 1.00 96.88 90 THR A CA 1
ATOM 709 C C . THR A 1 90 ? 3.356 2.498 -12.992 1.00 96.88 90 THR A C 1
ATOM 711 O O . THR A 1 90 ? 2.671 2.076 -12.062 1.00 96.88 90 THR A O 1
ATOM 714 N N . GLN A 1 91 ? 3.097 3.676 -13.570 1.00 96.75 91 GLN A N 1
ATOM 715 C CA . GLN A 1 91 ? 1.993 4.539 -13.121 1.00 96.75 91 GLN A CA 1
ATOM 716 C C . GLN A 1 91 ? 0.631 3.829 -13.191 1.00 96.75 91 GLN A C 1
ATOM 718 O O . GLN A 1 91 ? -0.226 4.015 -12.332 1.00 96.75 91 GLN A O 1
ATOM 723 N N . ALA A 1 92 ? 0.413 3.005 -14.223 1.00 97.19 92 ALA A N 1
ATOM 724 C CA . ALA A 1 92 ? -0.815 2.226 -14.358 1.00 97.19 92 ALA A CA 1
ATOM 725 C C . ALA A 1 92 ? -0.971 1.227 -13.203 1.00 97.19 92 ALA A C 1
ATOM 727 O O . ALA A 1 92 ? -2.069 1.073 -12.671 1.00 97.19 92 ALA A O 1
ATOM 728 N N . LYS A 1 93 ? 0.134 0.603 -12.777 1.00 97.44 93 LYS A N 1
ATOM 729 C CA . LYS A 1 93 ? 0.146 -0.290 -11.621 1.00 97.44 93 LYS A CA 1
ATOM 730 C C . LYS A 1 93 ? -0.076 0.475 -10.315 1.00 97.44 93 LYS A C 1
ATOM 732 O O . LYS A 1 93 ? -0.870 0.022 -9.503 1.00 97.44 93 LYS A O 1
ATOM 737 N N . ALA A 1 94 ? 0.517 1.658 -10.148 1.00 97.31 94 ALA A N 1
ATOM 738 C CA . ALA A 1 94 ? 0.263 2.498 -8.975 1.00 97.31 94 ALA A CA 1
ATOM 739 C C . ALA A 1 94 ? -1.234 2.835 -8.821 1.00 97.31 94 ALA A C 1
ATOM 741 O O . ALA A 1 94 ? -1.799 2.675 -7.742 1.00 97.31 94 ALA A O 1
ATOM 742 N N . LYS A 1 95 ? -1.902 3.190 -9.928 1.00 97.69 95 LYS A N 1
ATOM 743 C CA . LYS A 1 95 ? -3.360 3.399 -9.973 1.00 97.69 95 LYS A CA 1
ATOM 744 C C . LYS A 1 95 ? -4.152 2.139 -9.648 1.00 97.69 95 LYS A C 1
ATOM 746 O O . LYS A 1 95 ? -5.134 2.211 -8.917 1.00 97.69 95 LYS A O 1
ATOM 751 N N . GLN A 1 96 ? -3.735 0.996 -10.190 1.00 97.06 96 GLN A N 1
ATOM 752 C CA . GLN A 1 96 ? -4.372 -0.289 -9.908 1.00 97.06 96 GLN A CA 1
ATOM 753 C C . GLN A 1 96 ? -4.300 -0.623 -8.411 1.00 97.06 96 GLN A C 1
ATOM 755 O O . GLN A 1 96 ? -5.313 -1.003 -7.835 1.00 97.06 96 GLN A O 1
ATOM 760 N N . LEU A 1 97 ? -3.136 -0.447 -7.779 1.00 96.94 97 LEU A N 1
ATOM 761 C CA . LEU A 1 97 ? -2.961 -0.690 -6.344 1.00 96.94 97 LEU A CA 1
ATOM 762 C C . LEU A 1 97 ? -3.752 0.309 -5.498 1.00 96.94 97 LEU A C 1
ATOM 764 O O . LEU A 1 97 ? -4.339 -0.085 -4.499 1.00 96.94 97 LEU A O 1
ATOM 768 N N . ALA A 1 98 ? -3.827 1.577 -5.907 1.00 97.25 98 ALA A N 1
ATOM 769 C CA . ALA A 1 98 ? -4.650 2.562 -5.215 1.00 97.25 98 ALA A CA 1
ATOM 770 C C . ALA A 1 98 ? -6.145 2.208 -5.246 1.00 97.25 98 ALA A C 1
ATOM 772 O O . ALA A 1 98 ? -6.828 2.333 -4.230 1.00 97.25 98 ALA A O 1
ATOM 773 N N . LEU A 1 99 ? -6.643 1.725 -6.390 1.00 96.62 99 LEU A N 1
ATOM 774 C CA . LEU A 1 99 ? -8.010 1.217 -6.511 1.00 96.62 99 LEU A CA 1
ATOM 775 C C . LEU A 1 99 ? -8.216 -0.034 -5.657 1.00 96.62 99 LEU A C 1
ATOM 777 O O . LEU A 1 99 ? -9.174 -0.075 -4.896 1.00 96.62 99 LEU A O 1
ATOM 781 N N . ALA A 1 100 ? -7.296 -1.001 -5.715 1.00 95.50 100 ALA A N 1
ATOM 782 C CA . ALA A 1 100 ? -7.370 -2.208 -4.895 1.00 95.50 100 ALA A CA 1
ATOM 783 C C . ALA A 1 100 ? -7.380 -1.874 -3.394 1.00 95.50 100 ALA A C 1
ATOM 785 O O . ALA A 1 100 ? -8.177 -2.428 -2.647 1.00 95.50 100 ALA A O 1
ATOM 786 N N . PHE A 1 101 ? -6.543 -0.928 -2.958 1.00 95.75 101 PHE A N 1
ATOM 787 C CA . PHE A 1 101 ? -6.532 -0.428 -1.585 1.00 95.75 101 PHE A CA 1
ATOM 788 C C . PHE A 1 101 ? -7.881 0.193 -1.209 1.00 95.75 101 PHE A C 1
ATOM 790 O O . PHE A 1 101 ? -8.447 -0.138 -0.171 1.00 95.75 101 PHE A O 1
ATOM 797 N N . SER A 1 102 ? -8.420 1.068 -2.064 1.00 94.19 102 SER A N 1
ATOM 798 C CA . SER A 1 102 ? -9.733 1.676 -1.840 1.00 94.19 102 SER A CA 1
ATOM 799 C C . SER A 1 102 ? -10.831 0.621 -1.734 1.00 94.19 102 SER A C 1
ATOM 801 O O . SER A 1 102 ? -11.630 0.690 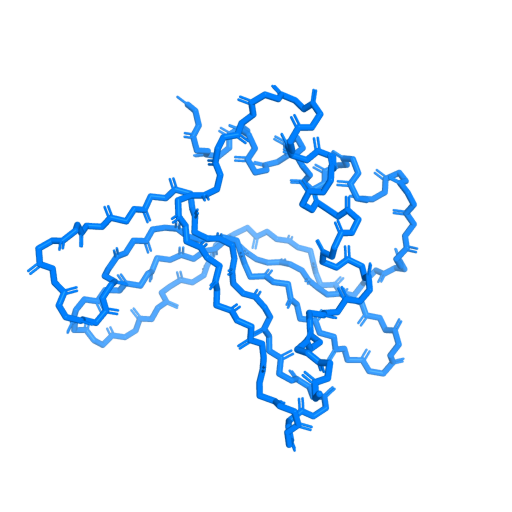-0.812 1.00 94.19 102 SER A O 1
ATOM 803 N N . GLU A 1 103 ? -10.879 -0.340 -2.654 1.00 93.06 103 GLU A N 1
ATOM 804 C CA . GLU A 1 103 ? -11.890 -1.403 -2.674 1.00 93.06 103 GLU A CA 1
ATOM 805 C C . GLU A 1 103 ? -11.786 -2.330 -1.464 1.00 93.06 103 GLU A C 1
ATOM 807 O O . GLU A 1 103 ? -12.801 -2.823 -0.982 1.00 93.06 103 GLU A O 1
ATOM 812 N N . PHE A 1 104 ? -10.570 -2.567 -0.972 1.00 91.00 104 PHE A N 1
ATOM 813 C CA . PHE A 1 104 ? -10.349 -3.441 0.169 1.00 91.00 104 PHE A CA 1
ATOM 814 C C . PHE A 1 104 ? -10.740 -2.780 1.506 1.00 91.00 104 PHE A C 1
ATOM 816 O O . PHE A 1 104 ? -11.211 -3.465 2.412 1.00 91.00 104 PHE A O 1
ATOM 823 N N . PHE A 1 105 ? -10.568 -1.459 1.634 1.00 89.62 105 PHE A N 1
ATOM 824 C CA . PHE A 1 105 ? -10.733 -0.725 2.900 1.00 89.62 105 PHE A CA 1
ATOM 825 C C . PHE A 1 105 ? -11.937 0.235 2.963 1.00 89.62 105 PHE A C 1
ATOM 827 O O . PHE A 1 105 ? -12.055 0.981 3.938 1.00 89.62 105 PHE A O 1
ATOM 834 N N . THR A 1 1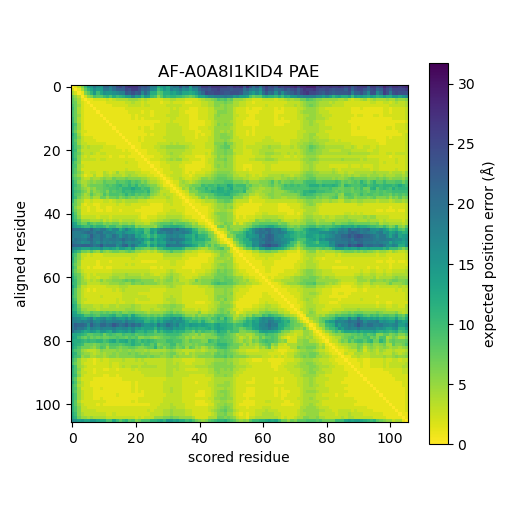06 ? -12.818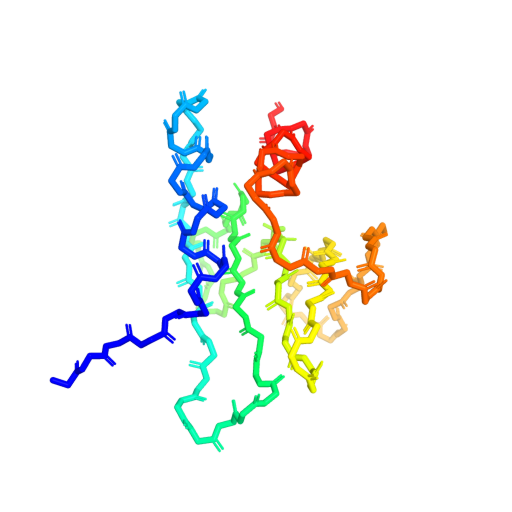 0.234 1.956 1.00 76.25 106 THR A N 1
ATOM 835 C CA . THR A 1 106 ? -14.071 1.025 1.925 1.00 76.25 106 THR A CA 1
ATOM 836 C C . THR A 1 106 ? -15.288 0.122 2.068 1.00 76.25 106 THR A C 1
ATOM 838 O O . THR A 1 106 ? -16.214 0.506 2.819 1.00 76.25 106 THR A O 1
#